Protein AF-A0A9D6QG27-F1 (afdb_monomer_lite)

Structure (mmCIF, N/CA/C/O backbone):
data_AF-A0A9D6QG27-F1
#
_entry.id   AF-A0A9D6QG27-F1
#
loop_
_atom_site.group_PDB
_atom_site.id
_atom_site.type_symbol
_atom_site.label_atom_id
_atom_site.label_alt_id
_atom_site.label_comp_id
_atom_site.label_asym_id
_atom_site.label_entity_id
_atom_site.label_seq_id
_atom_site.pdbx_PDB_ins_code
_atom_site.Cartn_x
_atom_site.Cartn_y
_atom_site.Cartn_z
_atom_site.occupancy
_atom_site.B_iso_or_equiv
_atom_site.auth_seq_id
_atom_site.auth_comp_id
_atom_site.auth_asym_id
_atom_site.auth_atom_id
_atom_site.pdbx_PDB_model_num
ATOM 1 N N . MET A 1 1 ? 17.983 7.865 -12.449 1.00 47.69 1 MET A N 1
ATOM 2 C CA . MET A 1 1 ? 17.363 6.843 -11.585 1.00 47.69 1 MET A CA 1
ATOM 3 C C . MET A 1 1 ? 17.746 5.505 -12.164 1.00 47.69 1 MET A C 1
ATOM 5 O O . MET A 1 1 ? 17.443 5.249 -13.324 1.00 47.69 1 MET A O 1
ATOM 9 N N . THR A 1 2 ? 18.552 4.745 -11.433 1.00 50.75 2 THR A N 1
ATOM 10 C CA . THR A 1 2 ? 18.937 3.389 -11.827 1.00 50.75 2 THR A CA 1
ATOM 11 C C . THR A 1 2 ? 17.742 2.464 -11.618 1.00 50.75 2 THR A C 1
ATOM 13 O O . THR A 1 2 ? 16.851 2.743 -10.824 1.00 50.75 2 THR A O 1
ATOM 16 N N . GLU A 1 3 ? 17.703 1.357 -12.345 1.00 52.38 3 GLU A N 1
ATOM 17 C CA . GLU A 1 3 ? 16.590 0.400 -12.364 1.00 52.38 3 GLU A CA 1
ATOM 18 C C . GLU A 1 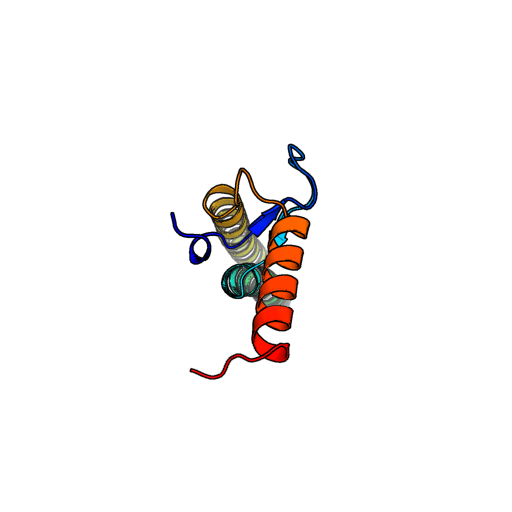3 ? 16.182 -0.146 -10.975 1.00 52.38 3 GLU A C 1
ATOM 20 O O . GLU A 1 3 ? 15.044 -0.563 -10.779 1.00 52.38 3 GLU A O 1
ATOM 25 N N . GLN A 1 4 ? 17.085 -0.060 -9.991 1.00 55.91 4 GLN A N 1
ATOM 26 C CA . GLN A 1 4 ? 16.869 -0.410 -8.582 1.00 55.91 4 GLN A CA 1
ATOM 27 C C . GLN A 1 4 ? 15.993 0.589 -7.799 1.00 55.91 4 GLN A C 1
ATOM 29 O O . GLN A 1 4 ? 15.522 0.265 -6.709 1.00 55.91 4 GLN A O 1
ATOM 34 N N . ASP A 1 5 ? 15.747 1.790 -8.331 1.00 66.44 5 ASP A N 1
ATOM 35 C CA . ASP A 1 5 ? 14.930 2.809 -7.662 1.00 66.44 5 ASP A CA 1
ATOM 36 C C . ASP A 1 5 ? 13.421 2.588 -7.832 1.00 66.44 5 ASP A C 1
ATOM 38 O O . ASP A 1 5 ? 12.638 3.163 -7.069 1.00 66.44 5 ASP A O 1
ATOM 42 N N . TYR A 1 6 ? 13.001 1.777 -8.807 1.00 73.81 6 TYR A N 1
ATOM 43 C CA . TYR A 1 6 ? 11.590 1.551 -9.117 1.00 73.81 6 TYR A CA 1
ATOM 44 C C . TYR A 1 6 ? 11.044 0.343 -8.358 1.00 73.81 6 TYR A C 1
ATOM 46 O O . TYR A 1 6 ? 11.579 -0.762 -8.404 1.00 73.81 6 TYR A O 1
ATOM 54 N N . TRP A 1 7 ? 9.960 0.559 -7.616 1.00 78.88 7 TRP A N 1
ATOM 55 C CA . TRP A 1 7 ? 9.348 -0.466 -6.763 1.00 78.88 7 TRP A CA 1
ATOM 56 C C . TRP A 1 7 ? 8.148 -1.125 -7.434 1.00 78.88 7 TRP A C 1
ATOM 58 O O . TRP A 1 7 ? 7.827 -2.281 -7.144 1.00 78.88 7 TRP A O 1
ATOM 68 N N . PHE A 1 8 ? 7.515 -0.401 -8.355 1.00 80.25 8 PHE A N 1
ATOM 69 C CA . PHE A 1 8 ? 6.323 -0.815 -9.076 1.00 80.25 8 PHE A CA 1
ATOM 70 C C . PHE A 1 8 ? 6.530 -0.635 -10.582 1.00 80.25 8 PHE A C 1
ATOM 72 O O . PHE A 1 8 ? 7.175 0.314 -11.023 1.00 80.25 8 PHE A O 1
ATOM 79 N N . ALA A 1 9 ? 5.946 -1.527 -11.377 1.00 79.88 9 ALA A N 1
ATOM 80 C CA . ALA A 1 9 ? 5.872 -1.370 -12.824 1.00 79.88 9 ALA A CA 1
ATOM 81 C C . ALA A 1 9 ? 4.456 -1.625 -13.320 1.00 79.88 9 ALA A C 1
ATOM 83 O O . ALA A 1 9 ? 3.647 -2.311 -12.684 1.00 79.88 9 ALA A O 1
ATOM 84 N N . ARG A 1 10 ? 4.157 -1.060 -14.487 1.00 78.62 10 ARG A N 1
ATOM 85 C CA . ARG A 1 10 ? 2.865 -1.236 -15.145 1.00 78.62 10 ARG A CA 1
ATOM 86 C C . ARG A 1 10 ? 2.800 -2.606 -15.804 1.00 78.62 10 ARG A C 1
ATOM 88 O O . ARG A 1 10 ? 3.755 -3.070 -16.419 1.00 78.62 10 ARG A O 1
ATOM 95 N N . THR A 1 11 ? 1.642 -3.240 -15.724 1.00 76.12 11 THR A N 1
ATOM 96 C CA . THR A 1 11 ? 1.360 -4.499 -16.433 1.00 76.12 11 THR A CA 1
ATOM 97 C C . THR A 1 11 ? 1.262 -4.308 -17.946 1.00 76.12 11 THR A C 1
ATOM 99 O O . THR A 1 11 ? 1.556 -5.238 -18.691 1.00 76.12 11 THR A O 1
ATOM 102 N N . ARG A 1 12 ? 0.886 -3.108 -18.412 1.00 70.50 12 ARG A N 1
ATOM 103 C CA . ARG A 1 12 ? 0.792 -2.762 -19.837 1.00 70.50 12 ARG A CA 1
ATOM 104 C C . ARG A 1 12 ? 1.314 -1.342 -20.098 1.00 70.50 12 ARG A C 1
ATOM 106 O O . ARG A 1 12 ? 1.040 -0.462 -19.273 1.00 70.50 12 ARG A O 1
ATOM 113 N N . PRO A 1 13 ? 1.997 -1.079 -21.231 1.00 67.19 13 PRO A N 1
ATOM 114 C CA . PRO A 1 13 ? 2.462 0.265 -21.567 1.00 67.19 13 PRO A CA 1
ATOM 115 C C . PRO A 1 13 ? 1.283 1.240 -21.662 1.00 67.19 13 PRO A C 1
ATOM 117 O O . PRO A 1 13 ? 0.231 0.890 -22.197 1.00 67.19 13 PRO A O 1
ATOM 120 N N . GLY A 1 14 ? 1.430 2.445 -21.106 1.00 64.75 14 GLY A N 1
ATOM 121 C CA . GLY A 1 14 ? 0.411 3.503 -21.169 1.00 64.75 14 GLY A CA 1
ATOM 122 C C . GLY A 1 14 ? -0.864 3.268 -20.343 1.00 64.75 14 GLY A C 1
ATOM 123 O O . GLY A 1 14 ? -1.668 4.185 -20.197 1.00 64.75 14 GLY A O 1
ATOM 124 N N . SER A 1 15 ? -1.055 2.088 -19.743 1.00 64.19 15 SER A N 1
ATOM 125 C CA . SER A 1 15 ? -2.220 1.814 -18.896 1.00 64.19 15 SER A CA 1
ATOM 126 C C . SER A 1 15 ? -2.014 2.395 -17.492 1.00 64.19 15 SER A C 1
ATOM 128 O O . SER A 1 15 ? -1.007 2.081 -16.853 1.00 64.19 15 SER A O 1
ATOM 130 N N . PRO A 1 16 ? -2.946 3.206 -16.957 1.00 60.16 16 PRO A N 1
ATOM 131 C CA . PRO A 1 16 ? -2.958 3.569 -15.538 1.00 60.16 16 PRO A CA 1
ATOM 132 C C . PRO A 1 16 ? -3.455 2.415 -14.649 1.00 60.16 16 PRO A C 1
ATOM 134 O O . PRO A 1 16 ? -3.375 2.496 -13.428 1.00 60.16 16 PRO A O 1
ATOM 137 N N . ARG A 1 17 ? -3.986 1.340 -15.248 1.00 59.72 17 ARG A N 1
ATOM 138 C CA . ARG A 1 17 ? -4.522 0.170 -14.546 1.00 59.72 17 ARG A CA 1
ATOM 139 C C . ARG A 1 17 ? -3.497 -0.960 -14.513 1.00 59.72 17 ARG A C 1
ATOM 141 O O . ARG A 1 17 ? -2.909 -1.284 -15.545 1.00 59.72 17 ARG A O 1
ATOM 148 N N . GLY A 1 18 ? -3.355 -1.571 -13.336 1.00 65.94 18 GLY A N 1
ATOM 149 C CA . GLY A 1 18 ? -2.514 -2.743 -13.099 1.00 65.94 18 GLY A CA 1
ATOM 150 C C . GLY A 1 18 ? -1.058 -2.372 -12.833 1.00 65.94 18 GLY A C 1
ATOM 151 O O . GLY A 1 18 ? -0.219 -2.488 -13.724 1.00 65.94 18 GLY A O 1
ATOM 152 N N . LEU A 1 19 ? -0.777 -1.937 -11.605 1.00 73.62 19 LEU A N 1
ATOM 153 C CA . LEU A 1 19 ? 0.576 -1.806 -11.068 1.00 73.62 19 LEU A CA 1
ATOM 154 C C . LEU A 1 19 ? 0.928 -3.089 -10.326 1.00 73.62 19 LEU A C 1
ATOM 156 O O . LEU A 1 19 ? 0.120 -3.602 -9.553 1.00 73.62 19 LEU A O 1
ATOM 160 N N . THR A 1 20 ? 2.122 -3.614 -10.561 1.00 78.62 20 THR A N 1
ATOM 161 C CA . THR A 1 20 ? 2.614 -4.803 -9.865 1.00 78.62 20 THR A CA 1
ATOM 162 C C . THR A 1 20 ? 3.946 -4.474 -9.203 1.00 78.62 20 THR A C 1
ATOM 164 O O . THR A 1 20 ? 4.783 -3.818 -9.830 1.00 78.62 20 THR A O 1
ATOM 167 N N . PRO A 1 21 ? 4.158 -4.893 -7.944 1.00 78.94 21 PRO A N 1
ATOM 168 C CA . PRO A 1 21 ? 5.451 -4.746 -7.294 1.00 78.94 21 PRO A CA 1
ATOM 169 C C . PRO A 1 21 ? 6.492 -5.594 -8.029 1.00 78.94 21 PRO A C 1
ATOM 171 O O . PRO A 1 21 ? 6.305 -6.795 -8.228 1.00 78.94 21 PRO A O 1
ATOM 174 N N . VAL A 1 22 ? 7.587 -4.961 -8.431 1.00 78.06 22 VAL A N 1
ATOM 175 C CA . VAL A 1 22 ? 8.714 -5.629 -9.106 1.00 78.06 22 VAL A CA 1
ATOM 176 C C . VAL A 1 22 ? 9.894 -5.812 -8.161 1.00 78.06 22 VAL A C 1
ATOM 178 O O . VAL A 1 22 ? 10.684 -6.736 -8.328 1.00 78.06 22 VAL A O 1
ATOM 181 N N . HIS A 1 23 ? 9.974 -4.960 -7.136 1.00 80.06 23 HIS A N 1
ATOM 182 C CA . HIS A 1 23 ? 11.013 -4.982 -6.116 1.00 80.06 23 HIS A CA 1
ATOM 183 C C . HIS A 1 23 ? 10.453 -5.414 -4.753 1.00 80.06 23 HIS A C 1
ATOM 185 O O . HIS A 1 23 ? 9.277 -5.187 -4.450 1.00 80.06 23 HIS A O 1
ATOM 191 N N . GLY A 1 24 ? 11.311 -5.968 -3.887 1.00 76.00 24 GLY A N 1
ATOM 192 C CA . GLY A 1 24 ? 10.942 -6.346 -2.513 1.00 76.00 24 GLY A CA 1
ATOM 193 C C . GLY A 1 24 ? 10.387 -5.173 -1.692 1.00 76.00 24 GLY A C 1
ATOM 194 O O . GLY A 1 24 ? 9.479 -5.347 -0.885 1.00 76.00 24 GLY A O 1
ATOM 195 N N . SER A 1 25 ? 10.843 -3.952 -1.976 1.00 79.19 25 SER A N 1
ATOM 196 C CA . SER A 1 25 ? 10.337 -2.725 -1.348 1.00 79.19 25 SER A CA 1
ATOM 197 C C . SER A 1 25 ? 8.862 -2.457 -1.667 1.00 79.19 25 SER A C 1
ATOM 199 O O . SER A 1 25 ? 8.118 -2.023 -0.793 1.00 79.19 25 SER A O 1
ATOM 201 N N . GLY A 1 26 ? 8.404 -2.766 -2.888 1.00 78.75 26 GLY A N 1
ATOM 202 C CA . GLY A 1 26 ? 6.990 -2.638 -3.255 1.00 78.75 26 GLY A CA 1
ATOM 203 C C . GLY A 1 26 ? 6.102 -3.596 -2.455 1.00 78.75 26 GLY A C 1
ATOM 204 O O . GLY A 1 26 ? 5.019 -3.218 -2.011 1.00 78.75 26 GLY A O 1
ATOM 205 N N . TRP A 1 27 ? 6.600 -4.807 -2.187 1.00 81.00 27 TRP A N 1
ATOM 206 C CA . TRP A 1 27 ? 5.936 -5.778 -1.312 1.00 81.00 27 TRP A CA 1
ATOM 207 C C . TRP A 1 27 ? 5.901 -5.335 0.150 1.00 81.00 27 TRP A C 1
ATOM 209 O O . TRP A 1 27 ? 4.872 -5.509 0.796 1.00 81.00 27 TRP A O 1
ATOM 219 N N . LEU A 1 28 ? 6.968 -4.713 0.661 1.00 85.19 28 LEU A N 1
ATOM 220 C CA . LEU A 1 28 ? 6.974 -4.150 2.015 1.00 85.19 28 LEU A CA 1
ATOM 221 C C . LEU A 1 28 ? 5.933 -3.039 2.181 1.00 85.19 28 LEU A C 1
ATOM 223 O O . LEU A 1 28 ? 5.255 -2.993 3.203 1.00 85.19 28 LEU A O 1
ATOM 227 N N . VAL A 1 29 ? 5.757 -2.179 1.175 1.00 84.12 29 VAL A N 1
ATOM 228 C CA . VAL A 1 29 ? 4.724 -1.130 1.203 1.00 84.12 29 VAL A CA 1
ATOM 229 C C . VAL A 1 29 ? 3.318 -1.740 1.225 1.00 84.12 29 VAL A C 1
ATOM 231 O O . VAL A 1 29 ? 2.473 -1.297 2.003 1.00 84.12 29 VAL A O 1
ATOM 234 N N . ILE A 1 30 ? 3.070 -2.789 0.431 1.00 83.94 30 ILE A N 1
ATOM 235 C CA . ILE A 1 30 ? 1.798 -3.533 0.467 1.00 83.94 30 ILE A CA 1
ATOM 236 C C . ILE A 1 30 ? 1.592 -4.175 1.845 1.00 83.94 30 ILE A C 1
ATOM 238 O O . ILE A 1 30 ? 0.522 -4.039 2.432 1.00 83.94 30 ILE A O 1
ATOM 242 N N . ALA A 1 31 ? 2.612 -4.843 2.385 1.00 87.12 31 ALA A N 1
ATOM 243 C CA . ALA A 1 31 ? 2.540 -5.493 3.689 1.00 87.12 31 ALA A CA 1
ATOM 244 C C . ALA A 1 31 ? 2.279 -4.485 4.818 1.00 87.12 31 ALA A C 1
ATOM 246 O O . ALA A 1 31 ? 1.454 -4.748 5.689 1.00 87.12 31 ALA A O 1
ATOM 247 N N . ALA A 1 32 ? 2.914 -3.311 4.776 1.00 85.69 32 ALA A N 1
ATOM 248 C CA . ALA A 1 32 ? 2.676 -2.231 5.729 1.00 85.69 32 ALA A CA 1
ATOM 249 C C . ALA A 1 32 ? 1.236 -1.702 5.649 1.00 85.69 32 ALA A C 1
ATOM 251 O O . ALA A 1 32 ? 0.602 -1.490 6.683 1.00 85.69 32 ALA A O 1
ATOM 252 N N . PHE A 1 33 ? 0.692 -1.544 4.437 1.00 85.69 33 PHE A N 1
ATOM 253 C CA . PHE A 1 33 ? -0.703 -1.149 4.235 1.00 85.69 33 PHE A CA 1
ATOM 254 C C . PHE A 1 33 ? -1.680 -2.181 4.815 1.00 85.69 33 PHE A C 1
ATOM 256 O O . PHE A 1 33 ? -2.573 -1.828 5.588 1.00 85.69 33 PHE A O 1
ATOM 263 N N . VAL A 1 34 ? -1.477 -3.463 4.501 1.00 89.00 34 VAL A N 1
ATOM 264 C CA . VAL A 1 34 ? -2.292 -4.561 5.043 1.00 89.00 34 VAL A CA 1
ATOM 265 C C . VAL A 1 34 ? -2.167 -4.626 6.568 1.00 89.00 34 VAL A C 1
ATOM 267 O O . VAL A 1 34 ? -3.173 -4.768 7.258 1.00 89.00 34 VAL A O 1
ATOM 270 N N . GLY A 1 35 ? -0.960 -4.441 7.107 1.00 89.88 35 GLY A N 1
ATOM 271 C CA . GLY A 1 35 ? -0.711 -4.367 8.546 1.00 89.88 35 GLY A CA 1
ATOM 272 C C . GLY A 1 35 ? -1.469 -3.224 9.222 1.00 89.88 35 GLY A C 1
ATOM 273 O O . GLY A 1 35 ? -2.082 -3.439 10.264 1.00 89.88 35 GLY A O 1
ATOM 274 N N . CYS A 1 36 ? -1.510 -2.037 8.607 1.00 88.56 36 CYS A N 1
ATOM 275 C CA . CYS A 1 36 ? -2.309 -0.913 9.106 1.00 88.56 36 CYS A CA 1
ATOM 276 C C . CYS A 1 36 ? -3.810 -1.225 9.090 1.00 88.56 36 CYS A C 1
ATOM 278 O O . CYS A 1 36 ? -4.504 -0.897 10.050 1.00 88.56 36 CYS A O 1
ATOM 280 N N . MET A 1 37 ? -4.315 -1.889 8.044 1.00 87.19 37 MET A N 1
ATOM 281 C CA . MET A 1 37 ? -5.724 -2.291 7.979 1.00 87.19 37 MET A CA 1
ATOM 282 C C . MET A 1 37 ? -6.089 -3.314 9.054 1.00 87.19 37 MET A C 1
ATOM 284 O O . MET A 1 37 ? -7.088 -3.134 9.750 1.00 87.19 37 MET A O 1
ATOM 288 N N . LEU A 1 38 ? -5.281 -4.364 9.211 1.00 92.44 38 LEU A N 1
ATOM 289 C CA . LEU A 1 38 ? -5.510 -5.400 10.218 1.00 92.44 38 LEU A CA 1
ATOM 290 C C . LEU A 1 38 ? -5.362 -4.840 11.636 1.00 92.44 38 LEU A C 1
ATOM 292 O O . LEU A 1 38 ? -6.211 -5.097 12.486 1.00 92.44 38 LEU A O 1
ATOM 296 N N . GLY A 1 39 ? -4.332 -4.026 11.878 1.00 89.38 39 GLY A N 1
ATOM 297 C CA . GLY A 1 39 ? -4.114 -3.355 13.157 1.00 89.38 39 GLY A CA 1
ATOM 298 C C . GLY A 1 39 ? -5.249 -2.394 13.502 1.00 89.38 39 GLY A C 1
ATOM 299 O O . GLY A 1 39 ? -5.749 -2.409 14.624 1.00 89.38 39 GLY A O 1
ATOM 300 N N . GLY A 1 40 ? -5.720 -1.618 12.524 1.00 87.31 40 GLY A N 1
ATOM 301 C CA . GLY A 1 40 ? -6.875 -0.746 12.689 1.00 87.31 40 GLY A CA 1
ATOM 302 C C . GLY A 1 40 ? -8.158 -1.521 12.993 1.00 87.31 40 GLY A C 1
ATOM 303 O O . GLY A 1 40 ? -8.898 -1.126 13.889 1.00 87.31 40 GLY A O 1
ATOM 304 N N . ALA A 1 41 ? -8.425 -2.618 12.280 1.00 87.44 41 ALA A N 1
ATOM 305 C CA . ALA A 1 41 ? -9.606 -3.449 12.514 1.00 87.44 41 ALA A CA 1
ATOM 306 C C . ALA A 1 41 ? -9.572 -4.114 13.900 1.00 87.44 41 ALA A C 1
ATOM 308 O O . ALA A 1 41 ? -10.587 -4.150 14.595 1.00 87.44 41 ALA A O 1
ATOM 309 N N . ALA A 1 42 ? -8.398 -4.585 14.333 1.00 90.19 42 ALA A N 1
ATOM 310 C CA . ALA A 1 42 ? -8.200 -5.139 15.668 1.00 90.19 42 ALA A CA 1
ATOM 311 C C . ALA A 1 42 ? -8.416 -4.083 16.763 1.00 90.19 42 ALA A C 1
ATOM 313 O O . ALA A 1 42 ? -9.125 -4.347 17.734 1.00 90.19 42 ALA A O 1
ATOM 314 N N . LEU A 1 43 ? -7.869 -2.872 16.588 1.00 87.69 43 LEU A N 1
ATOM 315 C CA . LEU A 1 43 ? -8.106 -1.753 17.505 1.00 87.69 43 LEU A CA 1
ATOM 316 C C . LEU A 1 43 ? -9.589 -1.385 17.564 1.00 87.69 43 LEU A C 1
ATOM 318 O O . LEU A 1 43 ? -10.135 -1.196 18.647 1.00 87.69 43 LEU A O 1
ATOM 322 N N . PHE A 1 44 ? -10.242 -1.296 16.406 1.00 85.44 44 PHE A N 1
ATOM 323 C CA . PHE A 1 44 ? -11.666 -1.004 16.319 1.00 85.44 44 PHE A CA 1
ATOM 324 C C . PHE A 1 44 ? -12.494 -2.044 17.083 1.00 85.44 44 PHE A C 1
ATOM 326 O O . PHE A 1 44 ? -13.315 -1.671 17.919 1.00 85.44 44 PHE A O 1
ATOM 333 N N . GLY A 1 45 ? -12.220 -3.336 16.873 1.00 87.69 45 GLY A N 1
ATOM 334 C CA . GLY A 1 45 ? -12.858 -4.422 17.617 1.00 87.69 45 GLY A CA 1
ATOM 335 C C . GLY A 1 45 ? -12.614 -4.322 19.125 1.00 87.69 45 GLY A C 1
ATOM 336 O O . GLY A 1 45 ? -13.553 -4.430 19.907 1.00 87.69 45 GLY A O 1
ATOM 337 N N . TYR A 1 46 ? -11.381 -4.030 19.546 1.00 89.38 46 TYR A N 1
ATOM 338 C CA . TYR A 1 46 ? -11.040 -3.840 20.960 1.00 89.38 46 TYR A CA 1
ATOM 339 C C . TYR A 1 46 ? -11.829 -2.695 21.612 1.00 89.38 46 TYR A C 1
ATOM 341 O O . TYR A 1 46 ? -12.375 -2.858 22.701 1.00 89.38 46 TYR A O 1
ATOM 349 N N . PHE A 1 47 ? -11.942 -1.550 20.935 1.00 88.19 47 PHE A N 1
ATOM 350 C CA . PHE A 1 47 ? -12.719 -0.409 21.425 1.00 88.19 47 PHE A CA 1
ATOM 351 C C . PHE A 1 47 ? -14.231 -0.661 21.413 1.00 88.19 47 PHE A C 1
ATOM 353 O O . PHE A 1 47 ? -14.941 -0.141 22.276 1.00 88.19 47 PHE A O 1
ATOM 360 N N . MET A 1 48 ? -14.721 -1.488 20.486 1.00 86.75 48 MET A N 1
ATOM 361 C CA . MET A 1 48 ? -16.118 -1.916 20.445 1.00 86.75 48 MET A CA 1
ATOM 362 C C . MET A 1 48 ? -16.500 -2.728 21.691 1.00 86.75 48 MET A C 1
ATOM 364 O O . MET A 1 48 ? -17.558 -2.484 22.258 1.00 86.75 48 MET A O 1
ATOM 368 N N . PHE A 1 49 ? -15.619 -3.607 22.186 1.00 88.25 49 PHE A N 1
ATOM 369 C CA . PHE A 1 49 ? -15.839 -4.348 23.441 1.00 88.25 49 PHE A CA 1
ATOM 370 C C . PHE A 1 49 ? -15.848 -3.469 24.703 1.00 88.25 49 PHE A C 1
ATOM 372 O O . PHE A 1 49 ? -16.235 -3.939 25.769 1.00 88.25 49 PHE A O 1
ATOM 379 N N . GLN A 1 50 ? -15.411 -2.212 24.605 1.00 89.31 50 GLN A N 1
ATOM 380 C CA . GLN A 1 50 ? -15.404 -1.249 25.710 1.00 89.31 50 GLN A CA 1
ATOM 381 C C . GLN A 1 50 ? -16.533 -0.213 25.607 1.00 89.31 50 GLN A C 1
ATOM 383 O O . GLN A 1 50 ? -16.465 0.813 26.283 1.00 89.31 50 GLN A O 1
ATOM 388 N N . ASP A 1 51 ? -17.504 -0.416 24.707 1.00 86.31 51 ASP A N 1
ATOM 389 C CA . ASP A 1 51 ? -18.557 0.551 24.348 1.00 86.31 51 ASP A CA 1
ATOM 390 C C . ASP A 1 51 ? -18.016 1.915 23.866 1.00 86.31 51 ASP A C 1
ATOM 392 O O . ASP A 1 51 ? -18.727 2.916 23.768 1.00 86.31 51 ASP A O 1
ATOM 396 N N . ARG A 1 52 ? -16.732 1.970 23.497 1.00 86.25 52 ARG A N 1
ATOM 397 C CA . ARG A 1 52 ? -16.024 3.172 23.044 1.00 86.25 52 ARG A CA 1
ATOM 398 C C . ARG A 1 52 ? -15.916 3.182 21.524 1.00 86.25 52 ARG A C 1
ATOM 400 O O . ARG A 1 52 ? -14.833 3.276 20.954 1.00 86.25 52 ARG A O 1
ATOM 407 N N . VAL A 1 53 ? -17.060 3.120 20.853 1.00 84.38 53 VAL A N 1
ATOM 408 C CA . VAL A 1 53 ? -17.123 3.004 19.386 1.00 84.38 53 VAL A CA 1
ATOM 409 C C . VAL A 1 53 ? -16.493 4.216 18.691 1.00 84.38 53 VAL A C 1
ATOM 411 O O . VAL A 1 53 ? -15.714 4.055 17.756 1.00 84.38 53 VAL A O 1
ATOM 414 N N . LEU A 1 54 ? -16.763 5.432 19.176 1.00 88.88 54 LEU A N 1
ATOM 415 C CA . LEU A 1 54 ? -16.292 6.673 18.551 1.00 88.88 54 LEU A CA 1
ATOM 416 C C . LEU A 1 54 ? -14.753 6.766 18.433 1.00 88.88 54 LEU A C 1
ATOM 418 O O . LEU A 1 54 ? -14.266 6.953 17.317 1.00 88.88 54 LEU A O 1
ATOM 422 N N . PRO A 1 55 ? -13.954 6.593 19.510 1.00 87.31 55 PRO A N 1
ATOM 423 C CA . PRO A 1 55 ? -12.495 6.601 19.387 1.00 87.31 55 PRO A CA 1
ATOM 424 C C . PRO A 1 55 ? -11.966 5.430 18.549 1.00 87.31 55 PRO A C 1
ATOM 426 O O . PRO A 1 55 ? -10.982 5.609 17.832 1.00 87.31 55 PRO A O 1
ATOM 429 N N . GLY A 1 56 ? -12.635 4.271 18.568 1.00 84.00 56 GLY A N 1
ATOM 430 C CA . GLY A 1 56 ? -12.305 3.149 17.689 1.00 84.00 56 GLY A CA 1
ATOM 431 C C . GLY A 1 56 ? -12.429 3.514 16.207 1.00 84.00 56 GLY A C 1
ATOM 432 O O . GLY A 1 56 ? -11.505 3.261 15.4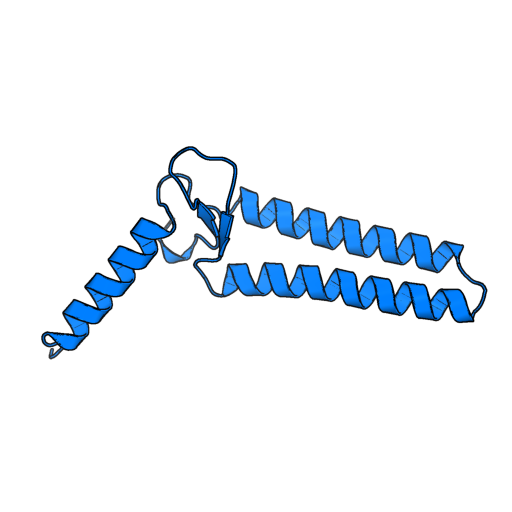35 1.00 84.00 56 GLY A O 1
ATOM 433 N N . VAL A 1 57 ? -13.540 4.150 15.809 1.00 88.19 57 VAL A N 1
ATOM 434 C CA . VAL A 1 57 ? -13.758 4.613 14.424 1.00 88.19 57 VAL A CA 1
ATOM 435 C C . VAL A 1 57 ? -12.701 5.638 14.020 1.00 88.19 57 VAL A C 1
ATOM 437 O O . VAL A 1 57 ? -12.139 5.538 12.932 1.00 88.19 57 VAL A O 1
ATOM 440 N N . VAL A 1 58 ? -12.406 6.609 14.889 1.00 91.38 58 VAL A N 1
ATOM 441 C CA . VAL A 1 58 ? -11.422 7.664 14.600 1.00 91.38 58 VAL A CA 1
ATOM 442 C C . VAL A 1 58 ? -10.028 7.071 14.387 1.00 91.38 58 VAL A C 1
ATOM 444 O O . VAL A 1 58 ? -9.370 7.397 13.400 1.00 91.38 58 VAL A O 1
ATOM 447 N N . LEU A 1 59 ? -9.587 6.165 15.263 1.00 87.94 59 LEU A N 1
ATOM 448 C CA . LEU A 1 59 ? -8.282 5.508 15.138 1.00 87.94 59 LEU A CA 1
ATOM 449 C C . LEU A 1 59 ? -8.194 4.643 13.880 1.00 87.94 59 LEU A C 1
ATOM 451 O O . LEU A 1 59 ? -7.188 4.696 13.171 1.00 87.94 59 LEU A O 1
ATOM 455 N N . TYR A 1 60 ? -9.255 3.896 13.568 1.00 85.94 60 TYR A N 1
ATOM 456 C CA . TYR A 1 60 ? -9.328 3.121 12.334 1.00 85.94 60 TYR A CA 1
ATOM 457 C C . TYR A 1 60 ? -9.221 4.016 11.096 1.00 85.94 60 TYR A C 1
ATOM 459 O O . TYR A 1 60 ? -8.398 3.760 10.218 1.00 85.94 60 TYR A O 1
ATOM 467 N N . ALA A 1 61 ? -10.001 5.098 11.049 1.00 89.06 61 ALA A N 1
ATOM 468 C CA . ALA A 1 61 ? -9.992 6.037 9.935 1.00 89.06 61 ALA A CA 1
ATOM 469 C C . ALA A 1 61 ? -8.608 6.671 9.736 1.00 89.06 61 ALA A C 1
ATOM 471 O O . ALA A 1 61 ? -8.122 6.729 8.608 1.00 89.06 61 ALA A O 1
ATOM 472 N N . LEU A 1 62 ? -7.936 7.083 10.816 1.00 90.81 62 LEU A N 1
ATOM 473 C CA . LEU A 1 62 ? -6.580 7.635 10.745 1.00 90.81 62 LEU A CA 1
ATOM 474 C C . LEU A 1 62 ? -5.573 6.619 10.191 1.00 90.81 62 LEU A C 1
ATOM 476 O O . LEU A 1 62 ? -4.803 6.956 9.292 1.00 90.81 62 LEU A O 1
ATOM 480 N N . LEU A 1 63 ? -5.605 5.372 10.668 1.00 87.44 63 LEU A N 1
ATOM 481 C CA . LEU A 1 63 ? -4.725 4.303 10.179 1.00 87.44 63 LEU A CA 1
ATOM 482 C C . LEU A 1 63 ? -4.955 3.996 8.697 1.00 87.44 63 LEU A C 1
ATOM 484 O O . LEU A 1 63 ? -3.993 3.835 7.945 1.00 87.44 63 LEU A O 1
ATOM 488 N N . VAL A 1 64 ? -6.216 3.958 8.262 1.00 88.25 64 VAL A N 1
ATOM 489 C CA . VAL A 1 64 ? -6.564 3.751 6.852 1.00 88.25 64 VAL A CA 1
ATOM 490 C C . VAL A 1 64 ? -6.083 4.915 5.992 1.00 88.25 64 VAL A C 1
ATOM 492 O O . VAL A 1 64 ? -5.495 4.674 4.941 1.00 88.25 64 VAL A O 1
ATOM 495 N N . LEU A 1 65 ? -6.280 6.162 6.427 1.00 90.81 65 LEU A N 1
ATOM 496 C CA . LEU A 1 65 ? -5.840 7.342 5.678 1.00 90.81 65 LEU A CA 1
ATOM 497 C C . LEU A 1 65 ? -4.316 7.402 5.545 1.00 90.81 65 LEU A C 1
ATOM 499 O O . LEU A 1 65 ? -3.813 7.659 4.453 1.00 90.81 65 LEU A O 1
ATOM 503 N N . ILE A 1 66 ? -3.582 7.117 6.624 1.00 89.81 66 ILE A N 1
ATOM 504 C CA . ILE A 1 66 ? -2.115 7.070 6.606 1.00 89.81 66 ILE A CA 1
ATOM 505 C C . ILE A 1 66 ? -1.638 5.946 5.684 1.00 89.81 66 ILE A C 1
ATOM 507 O O . ILE A 1 66 ? -0.830 6.186 4.787 1.00 89.81 66 ILE A O 1
ATOM 511 N N . GLY A 1 67 ? -2.177 4.734 5.851 1.00 84.81 67 GLY A N 1
ATOM 512 C CA . GLY A 1 67 ? -1.806 3.584 5.033 1.00 84.81 67 GLY A CA 1
ATOM 513 C C . GL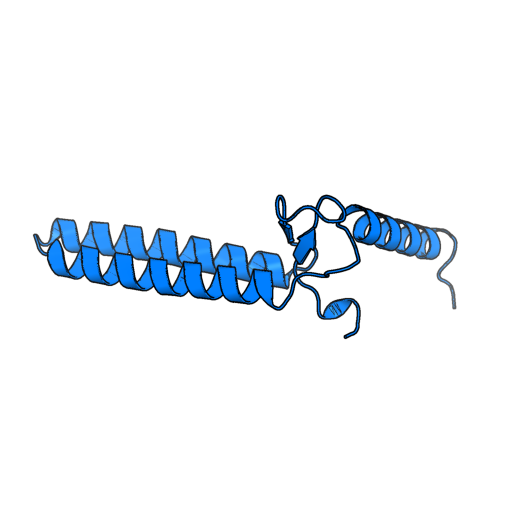Y A 1 67 ? -2.097 3.807 3.548 1.00 84.81 67 GLY A C 1
ATOM 514 O O . GLY A 1 67 ? -1.226 3.584 2.707 1.00 84.81 67 GLY A O 1
ATOM 515 N N . ALA A 1 68 ? -3.302 4.274 3.216 1.00 83.56 68 ALA A N 1
ATOM 516 C CA . ALA A 1 68 ? -3.706 4.540 1.840 1.00 83.56 68 ALA A CA 1
ATOM 517 C C . ALA A 1 68 ? -2.895 5.690 1.231 1.00 83.56 68 ALA A C 1
ATOM 519 O O . ALA A 1 68 ? -2.423 5.573 0.103 1.00 83.56 68 ALA A O 1
ATOM 520 N N . GLY A 1 69 ? -2.680 6.775 1.981 1.00 88.12 69 GLY A N 1
ATOM 521 C CA . GLY A 1 69 ? -1.879 7.912 1.535 1.00 88.12 69 GLY A CA 1
ATOM 522 C C . GLY A 1 69 ? -0.440 7.510 1.226 1.00 88.12 69 GLY A C 1
ATOM 523 O O . GLY A 1 69 ? 0.076 7.831 0.156 1.00 88.12 69 GLY A O 1
ATOM 524 N N . GLN A 1 70 ? 0.186 6.736 2.113 1.00 85.38 70 GLN A N 1
ATOM 525 C CA . GLN A 1 70 ? 1.540 6.232 1.910 1.00 85.38 70 GLN A CA 1
ATOM 526 C C . GLN A 1 70 ? 1.611 5.273 0.713 1.00 85.38 70 GLN A C 1
ATOM 528 O O . GLN A 1 70 ? 2.506 5.399 -0.124 1.00 85.38 70 GLN A O 1
ATOM 533 N N . PHE A 1 71 ? 0.643 4.363 0.578 1.00 82.88 71 PHE A N 1
ATOM 534 C CA . PHE A 1 71 ? 0.549 3.458 -0.568 1.00 82.88 71 PHE A CA 1
ATOM 535 C C . PHE A 1 71 ? 0.439 4.228 -1.894 1.00 82.88 71 PHE A C 1
ATOM 537 O O . PHE A 1 71 ? 1.221 4.001 -2.820 1.00 82.88 71 PHE A O 1
ATOM 544 N N . ILE A 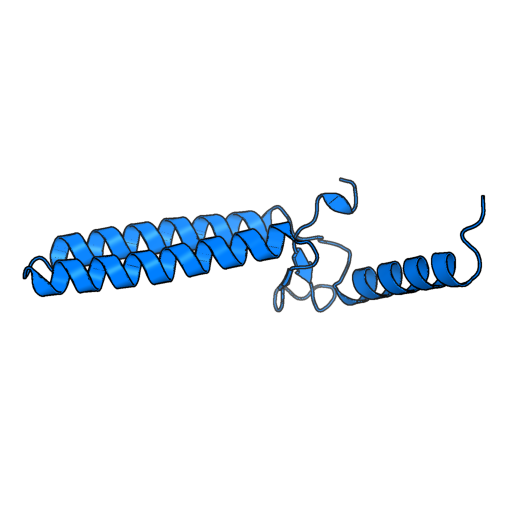1 72 ? -0.476 5.198 -1.972 1.00 84.62 72 ILE A N 1
ATOM 545 C CA . ILE A 1 72 ? -0.667 6.043 -3.157 1.00 84.62 72 ILE A CA 1
ATOM 546 C C . ILE A 1 72 ? 0.610 6.836 -3.458 1.00 84.62 72 ILE A C 1
ATOM 548 O O . ILE A 1 72 ? 1.084 6.820 -4.592 1.00 84.62 72 ILE A O 1
ATOM 552 N N . TYR A 1 73 ? 1.228 7.463 -2.455 1.00 84.50 73 TYR A N 1
ATOM 553 C CA . TYR A 1 73 ? 2.465 8.224 -2.635 1.00 84.50 73 TYR A CA 1
ATOM 554 C C . TYR A 1 73 ? 3.595 7.372 -3.230 1.00 84.50 73 TYR A C 1
ATOM 556 O O . TYR A 1 73 ? 4.238 7.780 -4.202 1.00 84.50 73 TYR A O 1
ATOM 564 N N . PHE A 1 74 ? 3.817 6.165 -2.704 1.00 82.38 74 PHE A N 1
ATOM 565 C CA . PHE A 1 74 ? 4.861 5.277 -3.215 1.00 82.38 74 PHE A CA 1
ATOM 566 C C . PHE A 1 74 ? 4.542 4.735 -4.606 1.00 82.38 74 PHE A C 1
ATOM 568 O O . PHE A 1 74 ? 5.432 4.679 -5.452 1.00 82.38 74 PHE A O 1
ATOM 575 N N . THR A 1 75 ? 3.285 4.396 -4.889 1.00 79.50 75 THR A N 1
ATOM 576 C CA . THR A 1 75 ? 2.904 3.987 -6.249 1.00 79.50 75 THR A CA 1
ATOM 577 C C . THR A 1 75 ? 3.065 5.121 -7.260 1.00 79.50 75 THR A C 1
ATOM 579 O O . THR A 1 75 ? 3.434 4.856 -8.396 1.00 79.50 75 THR A O 1
ATOM 582 N N . LEU A 1 76 ? 2.879 6.388 -6.889 1.00 79.69 76 LEU A N 1
ATOM 583 C CA . LEU A 1 76 ? 3.081 7.507 -7.816 1.00 79.69 76 LEU A CA 1
ATOM 584 C C . LEU A 1 76 ? 4.560 7.866 -8.011 1.00 79.69 76 LEU A C 1
ATOM 586 O O . LEU A 1 76 ? 4.974 8.168 -9.126 1.00 79.69 76 LEU A O 1
ATOM 590 N N . THR A 1 77 ? 5.362 7.825 -6.947 1.00 81.19 77 THR A N 1
ATOM 591 C CA . THR A 1 77 ? 6.765 8.281 -6.977 1.00 81.19 77 THR A CA 1
ATOM 592 C C . THR A 1 77 ? 7.762 7.203 -7.396 1.00 81.19 77 THR A C 1
ATOM 594 O O . THR A 1 77 ? 8.832 7.529 -7.907 1.00 81.19 77 THR A O 1
ATOM 597 N N . LYS A 1 78 ? 7.435 5.923 -7.179 1.00 81.19 78 LYS A N 1
ATOM 598 C CA . LYS A 1 78 ? 8.336 4.778 -7.405 1.00 81.19 78 LYS A CA 1
ATOM 599 C C . LYS A 1 78 ? 7.863 3.835 -8.512 1.00 81.19 78 LYS A C 1
ATOM 601 O O . LYS A 1 78 ? 8.356 2.710 -8.599 1.00 81.19 78 LYS A O 1
ATOM 606 N N . THR A 1 79 ? 6.920 4.267 -9.348 1.00 80.75 79 THR A N 1
ATOM 607 C CA . THR A 1 79 ? 6.516 3.518 -10.547 1.00 80.75 79 THR A CA 1
ATOM 608 C C . THR A 1 79 ? 7.399 3.879 -11.732 1.00 80.75 79 THR A C 1
ATOM 610 O O . THR A 1 79 ? 7.580 5.063 -12.012 1.00 80.75 79 THR A O 1
ATOM 613 N N . ASP A 1 80 ? 7.888 2.875 -12.464 1.00 75.06 80 ASP A N 1
ATOM 614 C CA . ASP A 1 80 ? 8.575 3.115 -13.738 1.00 75.06 80 ASP A CA 1
ATOM 615 C C . ASP A 1 80 ? 7.566 3.622 -14.798 1.00 75.06 80 ASP A C 1
ATOM 617 O O . ASP A 1 80 ? 6.547 2.965 -15.061 1.00 75.06 80 ASP A O 1
ATOM 621 N N . PRO A 1 81 ? 7.789 4.810 -15.393 1.00 70.88 81 PRO A N 1
ATOM 622 C CA . PRO A 1 81 ? 6.900 5.366 -16.412 1.00 70.88 81 PRO A CA 1
ATOM 623 C C . PRO A 1 81 ? 7.057 4.713 -17.793 1.00 70.88 81 PRO A C 1
ATOM 625 O O . PRO A 1 81 ? 6.164 4.847 -18.629 1.00 70.88 81 PRO A O 1
ATOM 628 N N . THR A 1 82 ? 8.175 4.034 -18.039 1.00 72.44 82 THR A N 1
ATOM 629 C CA . THR A 1 82 ? 8.591 3.538 -19.355 1.00 72.44 82 THR A CA 1
ATOM 630 C C . THR A 1 82 ? 8.598 2.020 -19.455 1.00 72.44 82 THR A C 1
ATOM 632 O O . THR A 1 82 ? 8.136 1.488 -20.464 1.00 72.44 82 THR A O 1
ATOM 635 N N . ARG A 1 83 ? 9.076 1.316 -18.424 1.00 73.75 83 ARG A N 1
ATOM 636 C CA . ARG A 1 83 ? 9.181 -0.146 -18.429 1.00 73.75 83 ARG A CA 1
ATOM 637 C C . ARG A 1 83 ? 7.956 -0.811 -17.827 1.00 73.75 83 ARG A C 1
ATOM 639 O O . ARG A 1 83 ? 7.348 -0.348 -16.859 1.00 73.75 83 ARG A O 1
ATOM 646 N N . THR A 1 84 ? 7.605 -1.947 -18.406 1.00 81.88 84 THR A N 1
ATOM 647 C CA . THR A 1 84 ? 6.528 -2.807 -17.933 1.00 81.88 84 THR A CA 1
ATOM 648 C C . THR A 1 84 ? 7.059 -3.996 -17.152 1.00 81.88 84 THR A C 1
ATOM 650 O O . THR A 1 84 ? 8.225 -4.367 -17.239 1.00 81.88 84 THR A O 1
ATOM 653 N N . VAL A 1 85 ? 6.173 -4.660 -16.412 1.00 78.94 85 VAL A N 1
ATOM 654 C CA . VAL A 1 85 ? 6.485 -5.905 -15.692 1.00 78.94 85 VAL A CA 1
ATOM 655 C C . VAL A 1 85 ? 7.047 -6.982 -16.632 1.00 78.94 85 VAL A C 1
ATOM 657 O O . VAL A 1 85 ? 7.878 -7.783 -16.208 1.00 78.94 85 VAL A O 1
ATOM 660 N N . ALA A 1 86 ? 6.606 -7.015 -17.894 1.00 78.75 86 ALA A N 1
ATOM 661 C CA . ALA A 1 86 ? 7.122 -7.952 -18.888 1.00 78.75 86 ALA A CA 1
ATOM 662 C C . ALA A 1 86 ? 8.603 -7.687 -19.196 1.00 78.75 86 ALA A C 1
ATOM 664 O O . ALA A 1 86 ? 9.383 -8.636 -19.242 1.00 78.75 86 ALA A O 1
ATOM 665 N N . ASP A 1 87 ? 8.991 -6.415 -19.302 1.00 79.19 87 ASP A N 1
ATOM 666 C CA . ASP A 1 87 ? 10.376 -6.007 -19.556 1.00 79.19 87 ASP A CA 1
ATOM 667 C C . ASP A 1 87 ? 11.284 -6.413 -18.389 1.00 79.19 87 ASP A C 1
ATOM 669 O O . ASP A 1 87 ? 12.315 -7.050 -18.591 1.00 79.19 87 ASP A O 1
ATOM 673 N N . TYR A 1 88 ? 10.840 -6.171 -17.151 1.00 76.56 88 TYR A N 1
ATOM 674 C CA . TYR A 1 88 ? 11.567 -6.605 -15.953 1.00 76.56 88 TYR A CA 1
ATOM 675 C C . TYR A 1 88 ? 11.706 -8.131 -15.847 1.00 76.56 88 TYR A C 1
ATOM 677 O O . TYR A 1 88 ? 12.737 -8.641 -15.404 1.00 76.56 88 TYR A O 1
ATOM 685 N N . ARG A 1 89 ? 10.681 -8.893 -16.254 1.00 80.44 89 ARG A N 1
ATOM 686 C CA . ARG A 1 89 ? 10.757 -10.364 -16.287 1.00 80.44 89 ARG A CA 1
ATOM 687 C C . ARG A 1 89 ? 11.697 -10.867 -17.380 1.00 80.44 89 ARG A C 1
ATOM 689 O O . ARG A 1 89 ? 12.392 -11.852 -17.145 1.00 80.44 89 ARG A O 1
ATOM 696 N N . ALA A 1 90 ? 11.719 -10.213 -18.542 1.00 81.62 90 ALA A N 1
ATOM 697 C CA . ALA A 1 90 ? 12.634 -10.545 -19.629 1.00 81.62 90 ALA A CA 1
ATOM 698 C C . ALA A 1 90 ? 14.092 -10.310 -19.209 1.00 81.62 90 ALA A C 1
ATOM 700 O O . ALA A 1 90 ? 14.899 -11.225 -19.309 1.00 81.62 90 ALA A O 1
ATOM 701 N N . MET A 1 91 ? 14.391 -9.157 -18.602 1.00 79.69 91 MET A N 1
ATOM 702 C CA . MET A 1 91 ? 15.732 -8.835 -18.097 1.00 79.69 91 MET A CA 1
ATOM 703 C C . MET A 1 91 ? 16.220 -9.827 -17.042 1.00 79.69 91 MET A C 1
ATOM 705 O O . MET A 1 91 ? 17.368 -10.262 -17.089 1.00 79.69 91 MET A O 1
ATOM 709 N N . LYS A 1 92 ? 15.345 -10.230 -16.112 1.00 79.19 92 LYS A N 1
ATOM 710 C CA . LYS A 1 92 ? 15.691 -11.255 -15.121 1.00 79.19 92 LYS A CA 1
ATOM 711 C C . LYS A 1 92 ? 16.003 -12.598 -15.786 1.00 79.19 92 LYS A C 1
ATOM 713 O O . LYS A 1 92 ? 16.988 -13.232 -15.440 1.00 79.19 92 LYS A O 1
ATOM 718 N N . ARG A 1 93 ? 15.192 -13.008 -16.764 1.00 79.31 93 ARG A N 1
ATOM 719 C CA . ARG A 1 93 ? 15.403 -14.255 -17.507 1.00 79.31 93 ARG A CA 1
ATOM 720 C C . ARG A 1 93 ? 16.711 -14.235 -18.301 1.00 79.31 93 ARG A C 1
ATOM 722 O O . ARG A 1 93 ? 17.405 -15.245 -18.316 1.00 79.31 93 ARG A O 1
ATOM 729 N N . ASP A 1 94 ? 17.042 -13.117 -18.937 1.00 78.50 94 ASP A N 1
ATOM 730 C CA . ASP A 1 94 ? 18.289 -12.963 -19.690 1.00 78.50 94 ASP A CA 1
ATOM 731 C C . ASP A 1 94 ? 19.504 -12.989 -18.755 1.00 78.50 94 ASP A C 1
ATOM 733 O O . ASP A 1 94 ? 20.495 -13.651 -19.054 1.00 78.50 94 ASP A O 1
ATOM 737 N N . ALA A 1 95 ? 19.412 -12.349 -17.584 1.00 76.38 95 ALA A N 1
ATOM 738 C CA . ALA A 1 95 ? 20.439 -12.434 -16.549 1.00 76.38 95 ALA A CA 1
ATOM 739 C C . ALA A 1 95 ? 20.633 -13.878 -16.045 1.00 76.38 95 ALA A C 1
ATOM 741 O O . ALA A 1 95 ? 21.765 -14.353 -15.984 1.00 76.38 95 ALA A O 1
ATOM 742 N N . ASP A 1 96 ? 19.540 -14.596 -15.766 1.00 78.06 96 ASP A N 1
ATOM 743 C CA . ASP A 1 96 ? 19.579 -16.002 -15.345 1.00 78.06 96 ASP A CA 1
ATOM 744 C C . ASP A 1 96 ? 20.174 -16.909 -16.446 1.00 78.06 96 ASP A C 1
ATOM 746 O O . ASP A 1 96 ? 20.888 -17.868 -16.151 1.00 78.06 96 ASP A O 1
ATOM 750 N N . LEU A 1 97 ? 19.901 -16.614 -17.724 1.00 76.81 97 LEU A N 1
ATOM 751 C CA . LEU A 1 97 ? 20.489 -17.303 -18.880 1.00 76.81 97 LEU A CA 1
ATOM 752 C C . LEU A 1 97 ? 21.991 -17.031 -19.002 1.00 76.81 97 LEU A C 1
ATOM 754 O O . LEU A 1 97 ? 22.755 -17.961 -19.250 1.00 76.81 97 LEU A O 1
ATOM 758 N N . HIS A 1 98 ? 22.422 -15.782 -18.823 1.00 71.69 98 HIS A N 1
ATOM 759 C CA . HIS A 1 98 ? 23.839 -15.419 -18.827 1.00 71.69 98 HIS A CA 1
ATOM 760 C C . HIS A 1 98 ? 24.619 -16.118 -17.708 1.00 71.69 98 HIS A C 1
ATOM 762 O O . HIS A 1 98 ? 25.744 -16.559 -17.943 1.00 71.69 98 HIS A O 1
ATOM 768 N N . ASP A 1 99 ? 24.022 -16.265 -16.525 1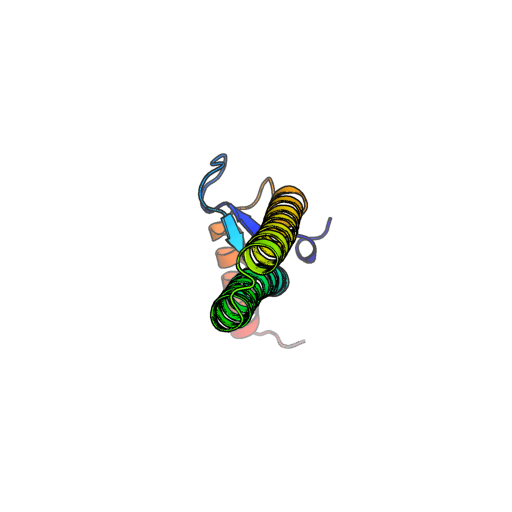.00 74.62 99 ASP A N 1
ATOM 769 C CA . ASP A 1 99 ? 24.630 -16.988 -15.406 1.00 74.62 99 ASP A CA 1
ATOM 770 C C . ASP A 1 99 ? 24.753 -18.494 -15.712 1.00 74.62 99 ASP A C 1
ATOM 772 O O . ASP A 1 99 ? 25.835 -19.080 -15.600 1.00 74.62 99 ASP A O 1
ATOM 776 N N . GLN A 1 100 ? 23.681 -19.104 -16.238 1.00 71.50 100 GLN A N 1
ATOM 777 C CA . GLN A 1 100 ? 23.647 -20.521 -16.631 1.00 71.50 100 GLN A CA 1
ATOM 778 C C . GLN A 1 100 ? 24.583 -20.871 -17.797 1.00 71.50 100 GLN A C 1
ATOM 780 O O . GLN A 1 100 ? 25.125 -21.976 -17.837 1.00 71.50 100 GLN A O 1
ATOM 785 N N . LEU A 1 101 ? 24.780 -19.956 -18.750 1.00 75.12 101 LEU A N 1
ATOM 786 C CA . LEU A 1 101 ? 25.628 -20.170 -19.928 1.00 75.12 101 LEU A CA 1
ATOM 787 C C . LEU A 1 101 ? 27.120 -19.913 -19.670 1.00 75.12 101 LEU A C 1
ATOM 789 O O . LEU A 1 101 ? 27.930 -20.099 -20.578 1.00 75.12 101 LEU A O 1
ATOM 793 N N . GLY A 1 102 ? 27.507 -19.554 -18.443 1.00 63.97 102 GLY A N 1
ATOM 794 C CA . GLY A 1 102 ? 28.909 -19.517 -18.038 1.00 63.97 102 GLY A CA 1
ATOM 795 C C . GLY A 1 102 ? 29.346 -18.187 -17.447 1.00 63.97 102 GLY A C 1
ATOM 796 O O . GLY A 1 102 ? 30.284 -17.567 -17.949 1.00 63.97 102 GLY A O 1
ATOM 797 N N . GLY A 1 103 ? 28.759 -17.814 -16.310 1.00 59.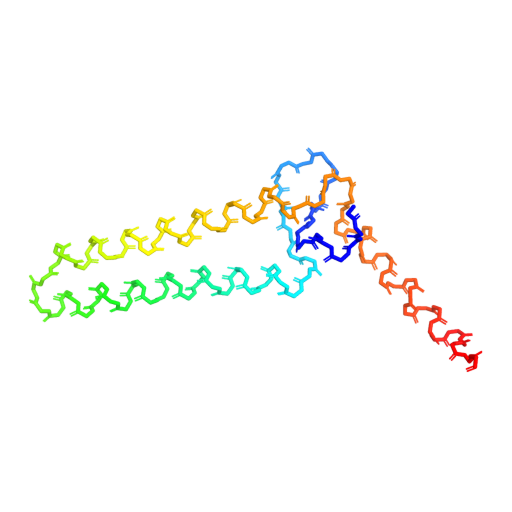19 103 GLY A N 1
ATOM 798 C CA . GLY A 1 103 ? 29.356 -16.870 -15.365 1.00 59.19 103 GLY A CA 1
ATOM 799 C C . GLY A 1 103 ? 30.634 -17.420 -14.712 1.00 59.19 103 GLY A C 1
ATOM 800 O O . GLY A 1 103 ? 30.703 -17.555 -13.497 1.00 59.19 103 GLY A O 1
ATOM 801 N N . ARG A 1 104 ? 31.662 -17.766 -15.500 1.00 53.84 104 ARG A N 1
ATOM 802 C CA . ARG A 1 104 ? 33.048 -17.847 -15.019 1.00 53.84 104 ARG A CA 1
ATOM 803 C C . ARG A 1 104 ? 33.792 -16.617 -15.520 1.00 53.84 104 ARG A C 1
ATOM 805 O O . ARG A 1 104 ? 34.153 -16.539 -16.693 1.00 53.84 104 ARG A O 1
ATOM 812 N N . ARG A 1 105 ? 34.042 -15.679 -14.616 1.00 56.06 105 ARG A N 1
ATOM 813 C CA . ARG A 1 105 ? 35.335 -14.999 -14.591 1.00 56.06 105 ARG A CA 1
ATOM 814 C C . ARG A 1 105 ? 36.105 -15.550 -13.409 1.00 56.06 105 ARG A C 1
ATOM 816 O O . ARG A 1 105 ? 35.468 -15.687 -12.344 1.00 56.06 105 ARG A O 1
#

Sequence (105 aa):
MTEQDYWFARTRPGSPRGLTPVHGSGWLVIAAFVGCMLGGAALFGYFMFQDRVLPGVVLYALLVLIGAGQFIYFTLTKTDPTRTVADYRAMKRDADLHDQLGGRR

Foldseek 3Di:
DPPQQAQWEAQDAPDPPRIDGLDVVLVVLVVQLVVLQVVLVVQCVVCVVVVNNPVSVVSSVVSNCVSVVSNVVNCVPRYDNGDHPVNSVVVVVVVVVVVVVDPDD

Secondary structure (DSSP, 8-state):
--GGG--EEESSTT-SS-EEE-SHHHHHHHHHHHHHHHHHHHHHHHHHTTT-HHHHHHHHHHHHHHHHHHHHHHHHHSEEEEEEHHHHHHHHHHHHHHHHTT---

Radius of gyration: 19.58 Å; chains: 1; bounding box: 54×29×47 Å

pLDDT: mean 79.26, std 9.92, range [47.69, 92.44]